Protein AF-A0A0B6YL97-F1 (afdb_monomer_lite)

Secondary structure (DSSP, 8-state):
-------------EEEE--TT-TT-EEEEE-BTBSEEEEE-SS-EEEEEEEETTEEEEEEGGGSPPPSS--S-TT--GGG--------

Structure (mmCIF, N/CA/C/O backbone):
data_AF-A0A0B6YL97-F1
#
_entry.id   AF-A0A0B6YL97-F1
#
loop_
_atom_site.group_PDB
_atom_site.id
_atom_site.type_symbol
_atom_site.label_atom_id
_atom_site.label_alt_id
_atom_site.label_comp_id
_atom_site.label_asym_id
_atom_site.label_entity_id
_atom_site.label_seq_id
_atom_site.pdbx_PDB_ins_code
_atom_site.Cartn_x
_atom_site.Cartn_y
_atom_site.Cartn_z
_atom_site.occupancy
_atom_site.B_iso_or_equiv
_atom_site.auth_seq_id
_atom_site.auth_comp_id
_atom_site.auth_asym_id
_atom_site.auth_atom_id
_atom_site.pdbx_PDB_model_num
ATOM 1 N N . THR A 1 1 ? 41.797 7.798 -21.417 1.00 36.72 1 THR A N 1
ATOM 2 C CA . THR A 1 1 ? 41.222 6.715 -20.597 1.00 36.72 1 THR A CA 1
ATOM 3 C C . THR A 1 1 ? 39.918 7.223 -20.038 1.00 36.72 1 THR A C 1
ATOM 5 O O . THR A 1 1 ? 39.912 8.135 -19.226 1.00 36.72 1 THR A O 1
ATOM 8 N N . GLU A 1 2 ? 38.819 6.738 -20.599 1.00 43.62 2 GLU A N 1
ATOM 9 C CA . GLU A 1 2 ? 37.459 7.166 -20.275 1.00 43.62 2 GLU A CA 1
ATOM 10 C C . GLU A 1 2 ? 37.057 6.505 -18.955 1.00 43.62 2 GLU A C 1
ATOM 12 O O . GLU A 1 2 ? 36.952 5.280 -18.863 1.00 43.62 2 GLU A O 1
ATOM 17 N N . THR A 1 3 ? 36.941 7.296 -17.892 1.00 50.97 3 THR A N 1
ATOM 18 C CA . THR A 1 3 ? 36.501 6.810 -16.587 1.00 50.97 3 THR A CA 1
ATOM 19 C C . THR A 1 3 ? 35.037 6.418 -16.713 1.00 50.97 3 THR A C 1
ATOM 21 O O . THR A 1 3 ? 34.154 7.269 -16.788 1.00 50.97 3 THR A O 1
ATOM 24 N N . ASN A 1 4 ? 34.799 5.110 -16.779 1.00 56.31 4 ASN A N 1
ATOM 25 C CA . ASN A 1 4 ? 33.488 4.485 -16.765 1.00 56.31 4 ASN A CA 1
ATOM 26 C C . ASN A 1 4 ? 32.789 4.853 -15.444 1.00 56.31 4 ASN A C 1
ATOM 28 O O . ASN A 1 4 ? 32.926 4.167 -14.431 1.00 56.31 4 ASN A O 1
ATOM 32 N N . HIS A 1 5 ? 32.095 5.991 -15.426 1.00 58.94 5 HIS A N 1
ATOM 33 C CA . HIS A 1 5 ? 31.160 6.335 -14.367 1.00 58.94 5 HIS A CA 1
ATOM 34 C C . HIS A 1 5 ? 29.952 5.411 -14.528 1.00 58.94 5 HIS A C 1
ATOM 36 O O . HIS A 1 5 ? 28.925 5.800 -15.081 1.00 58.94 5 HIS A O 1
ATOM 42 N N . ILE A 1 6 ? 30.068 4.179 -14.025 1.00 61.50 6 ILE A N 1
ATOM 43 C CA . ILE A 1 6 ? 28.893 3.420 -13.606 1.00 61.50 6 ILE A CA 1
ATOM 44 C C . ILE A 1 6 ? 28.325 4.214 -12.437 1.00 61.50 6 ILE A C 1
ATOM 46 O O . ILE A 1 6 ? 28.678 4.014 -11.273 1.00 61.50 6 ILE A O 1
ATOM 50 N N . SE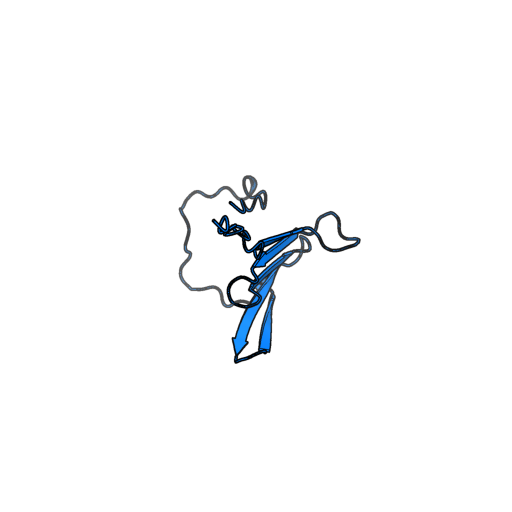R A 1 7 ? 27.485 5.194 -12.758 1.00 54.41 7 SER A N 1
ATOM 51 C CA . SER A 1 7 ? 26.534 5.712 -11.804 1.00 54.41 7 SER A CA 1
ATOM 52 C C . SER A 1 7 ? 25.761 4.492 -11.319 1.00 54.41 7 SER A C 1
ATOM 54 O O . SER A 1 7 ? 24.987 3.879 -12.048 1.00 54.41 7 SER A O 1
ATOM 56 N N . HIS A 1 8 ? 26.016 4.093 -10.076 1.00 55.72 8 HIS A N 1
ATOM 57 C CA . HIS A 1 8 ? 25.067 3.311 -9.306 1.00 55.72 8 HIS A CA 1
ATOM 58 C C . HIS A 1 8 ? 23.811 4.185 -9.201 1.00 55.72 8 HIS A C 1
ATOM 60 O O . HIS A 1 8 ? 23.608 4.895 -8.215 1.00 55.72 8 HIS A O 1
ATOM 66 N N . ILE A 1 9 ? 22.993 4.208 -10.256 1.00 61.72 9 ILE A N 1
ATOM 67 C CA . ILE A 1 9 ? 21.634 4.711 -10.180 1.00 61.72 9 ILE A CA 1
ATOM 68 C C . ILE A 1 9 ? 20.979 3.746 -9.201 1.00 61.72 9 ILE A C 1
ATOM 70 O O . ILE A 1 9 ? 20.608 2.629 -9.556 1.00 61.72 9 ILE A O 1
ATOM 74 N N . LYS A 1 10 ? 20.929 4.127 -7.920 1.00 60.91 10 LYS A N 1
ATOM 75 C CA . LYS A 1 10 ? 20.005 3.498 -6.988 1.00 60.91 10 LYS A CA 1
ATOM 76 C C . LYS A 1 10 ? 18.646 3.656 -7.652 1.00 60.91 10 LYS A C 1
ATOM 78 O O . LYS A 1 10 ? 18.154 4.776 -7.782 1.00 60.91 10 LYS A O 1
ATOM 83 N N . ASN A 1 11 ? 18.085 2.552 -8.134 1.00 68.75 11 ASN A N 1
ATOM 84 C CA . ASN A 1 11 ? 16.710 2.514 -8.594 1.00 68.75 11 ASN A CA 1
ATOM 85 C C . ASN A 1 11 ? 15.850 2.795 -7.362 1.00 68.75 11 ASN A C 1
ATOM 87 O O . ASN A 1 11 ? 15.497 1.885 -6.616 1.00 68.75 11 ASN A O 1
ATOM 91 N N . ASN A 1 12 ? 15.594 4.077 -7.104 1.00 82.38 12 ASN A N 1
ATOM 92 C CA . ASN A 1 12 ? 14.735 4.564 -6.035 1.00 82.38 12 ASN A CA 1
ATOM 93 C C . ASN A 1 12 ? 13.293 4.223 -6.414 1.00 82.38 12 ASN A C 1
ATOM 95 O O . ASN A 1 12 ? 12.536 5.090 -6.832 1.00 82.38 12 ASN A O 1
ATOM 99 N N . CYS A 1 13 ? 12.958 2.938 -6.351 1.00 91.56 13 CYS A N 1
ATOM 100 C CA . CYS A 1 13 ? 11.665 2.392 -6.737 1.00 91.56 13 CYS A CA 1
ATOM 101 C C . CYS A 1 13 ? 10.781 2.079 -5.523 1.00 91.56 13 CYS A C 1
ATOM 103 O O . CYS A 1 13 ? 9.656 1.621 -5.709 1.00 91.56 13 CYS A O 1
ATOM 105 N N . TYR A 1 14 ? 11.266 2.340 -4.305 1.00 92.56 14 TYR A N 1
ATOM 106 C CA . TYR A 1 14 ? 10.501 2.286 -3.061 1.00 92.56 14 TYR A CA 1
ATOM 107 C C . TYR A 1 14 ? 10.142 3.699 -2.609 1.00 92.56 14 TYR A C 1
ATOM 109 O O . TYR A 1 14 ? 11.002 4.576 -2.543 1.00 92.56 14 TYR A O 1
ATOM 117 N N . TYR A 1 15 ? 8.872 3.901 -2.280 1.00 92.94 15 TYR A N 1
ATOM 118 C CA . TYR A 1 15 ? 8.318 5.187 -1.890 1.00 92.94 15 TYR A CA 1
ATOM 119 C C . TYR A 1 15 ? 7.491 5.028 -0.622 1.00 92.94 15 TYR A C 1
ATOM 121 O O . TYR A 1 15 ? 6.676 4.112 -0.513 1.00 92.94 15 TYR A O 1
ATOM 129 N N . HIS A 1 16 ? 7.672 5.954 0.312 1.00 93.88 16 HIS A N 1
ATOM 130 C CA . HIS A 1 16 ? 6.859 6.074 1.514 1.00 93.88 16 HIS A CA 1
ATOM 131 C C . HIS A 1 16 ? 6.306 7.499 1.603 1.00 93.88 16 HIS A C 1
ATOM 133 O O . HIS A 1 16 ? 6.943 8.455 1.152 1.00 93.88 16 HIS A O 1
ATOM 139 N N . GLY A 1 17 ? 5.116 7.667 2.168 1.00 92.75 17 GLY A N 1
ATOM 140 C CA . GLY A 1 17 ? 4.510 8.990 2.255 1.00 92.75 17 GLY A CA 1
ATOM 141 C C . GLY A 1 17 ? 3.138 8.989 2.901 1.00 92.75 17 GLY A C 1
ATOM 142 O O . GLY A 1 17 ? 2.744 8.035 3.562 1.00 92.75 17 GLY A O 1
ATOM 143 N N . ARG A 1 18 ? 2.419 10.094 2.708 1.00 94.50 18 ARG A N 1
ATOM 144 C CA . ARG A 1 18 ? 1.063 10.308 3.221 1.00 94.50 18 ARG A CA 1
ATOM 145 C C . ARG A 1 18 ? 0.182 10.870 2.113 1.00 94.50 18 ARG A C 1
ATOM 147 O O . ARG A 1 18 ? 0.672 11.558 1.213 1.00 94.50 18 ARG A O 1
ATOM 154 N N . LEU A 1 19 ? -1.115 10.602 2.176 1.00 91.38 19 LEU A N 1
ATOM 155 C CA . LEU A 1 19 ? -2.097 11.217 1.293 1.00 91.38 19 LEU A CA 1
ATOM 156 C C . LEU A 1 19 ? -2.183 12.720 1.564 1.00 91.38 19 LEU A C 1
ATOM 158 O O . LEU A 1 19 ? -2.134 13.196 2.702 1.00 91.38 19 LEU A O 1
ATOM 162 N N . ARG A 1 20 ? -2.356 13.487 0.486 1.00 92.38 20 ARG A N 1
ATOM 163 C CA . ARG A 1 20 ? -2.560 14.934 0.586 1.00 92.38 20 ARG A CA 1
ATOM 164 C C . ARG A 1 20 ? -3.819 15.206 1.407 1.00 92.38 20 ARG A C 1
ATOM 166 O O . ARG A 1 20 ? -4.825 14.515 1.250 1.00 92.38 20 ARG A O 1
ATOM 173 N N . PHE A 1 21 ? -3.740 16.208 2.280 1.00 92.75 21 PHE A N 1
ATOM 174 C CA . PHE A 1 21 ? -4.818 16.623 3.188 1.00 92.75 21 PHE A CA 1
ATOM 175 C C . PHE A 1 21 ? -5.247 15.582 4.239 1.00 92.75 21 PHE A C 1
ATOM 177 O O . PHE A 1 21 ? -6.179 15.844 4.990 1.00 92.75 21 PHE A O 1
ATOM 184 N N . HIS A 1 22 ? -4.545 14.449 4.354 1.00 91.19 22 HIS A N 1
ATOM 185 C CA . HIS A 1 22 ? -4.803 13.423 5.367 1.00 91.19 22 HIS A CA 1
ATOM 186 C C . HIS A 1 22 ? -3.498 13.123 6.121 1.00 91.19 22 HIS A C 1
ATOM 188 O O . HIS A 1 22 ? -2.813 12.147 5.817 1.00 91.19 22 HIS A O 1
ATOM 194 N N . PRO A 1 23 ? -3.100 13.963 7.093 1.00 89.81 23 PRO A N 1
ATOM 195 C CA . PRO A 1 23 ? -1.793 13.864 7.751 1.00 89.81 23 PRO A CA 1
ATOM 196 C C . PRO A 1 23 ? -1.601 12.576 8.559 1.00 89.81 23 PRO A C 1
ATOM 198 O O . PRO A 1 23 ? -0.463 12.207 8.833 1.00 89.81 23 PRO A O 1
ATOM 201 N N . GLU A 1 24 ? -2.697 11.904 8.909 1.00 89.69 24 GLU A N 1
ATOM 202 C CA . GLU A 1 24 ? -2.707 10.625 9.620 1.00 89.69 24 GLU A CA 1
ATOM 203 C C . GLU A 1 24 ? -2.615 9.409 8.697 1.00 89.69 24 GLU A C 1
ATOM 205 O O . GLU A 1 24 ? -2.460 8.292 9.182 1.00 89.69 24 GLU A O 1
ATO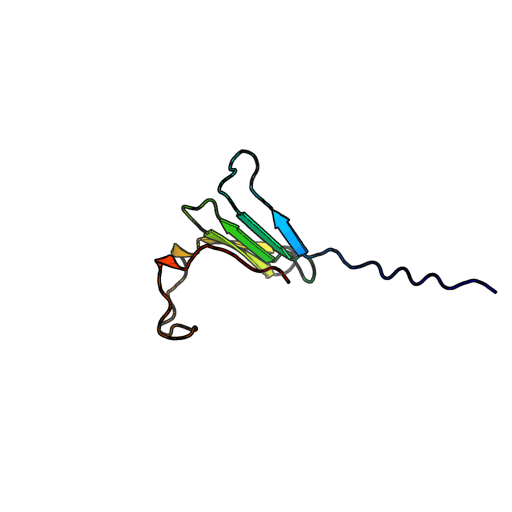M 210 N N . SER A 1 25 ? -2.732 9.610 7.385 1.00 94.12 25 SER A N 1
ATOM 211 C CA . SER A 1 25 ? -2.615 8.530 6.410 1.00 94.12 25 SER A CA 1
ATOM 212 C C . SER A 1 25 ? -1.162 8.121 6.189 1.00 94.12 25 SER A C 1
ATOM 214 O O . SER A 1 25 ? -0.232 8.897 6.421 1.00 94.12 25 SER A O 1
ATOM 216 N N . GLU A 1 26 ? -0.978 6.916 5.669 1.00 95.38 26 GLU A N 1
ATOM 217 C CA . GLU A 1 26 ? 0.325 6.375 5.306 1.00 95.38 26 GLU A CA 1
ATOM 218 C C . GLU A 1 26 ? 0.222 5.604 3.991 1.00 95.38 26 GLU A C 1
ATOM 220 O O . GLU A 1 26 ? -0.800 4.992 3.679 1.00 95.38 26 GLU A O 1
ATOM 225 N N . ALA A 1 27 ? 1.285 5.652 3.200 1.00 95.25 27 ALA A N 1
ATOM 226 C CA . ALA A 1 27 ? 1.424 4.885 1.980 1.00 95.25 27 ALA A CA 1
ATOM 227 C C . ALA A 1 27 ? 2.838 4.325 1.877 1.00 95.25 27 ALA A C 1
ATOM 229 O O . ALA A 1 27 ? 3.814 5.035 2.132 1.00 95.25 27 ALA A O 1
ATOM 230 N N . ALA A 1 28 ? 2.927 3.076 1.437 1.00 95.62 28 ALA A N 1
ATOM 231 C CA . ALA A 1 28 ? 4.170 2.391 1.123 1.00 95.62 28 ALA A CA 1
ATOM 232 C C . ALA A 1 28 ? 4.004 1.696 -0.226 1.00 95.62 28 ALA A C 1
ATOM 234 O O . ALA A 1 28 ? 3.161 0.808 -0.365 1.00 95.62 28 ALA A O 1
ATOM 235 N N . LEU A 1 29 ? 4.787 2.106 -1.222 1.00 94.56 29 LEU A N 1
ATOM 236 C CA . LEU A 1 29 ? 4.680 1.636 -2.600 1.00 94.56 29 LEU A CA 1
ATOM 237 C C . LEU A 1 29 ? 6.042 1.196 -3.130 1.00 94.56 29 LEU A C 1
ATOM 239 O O . LEU A 1 29 ? 7.061 1.843 -2.902 1.00 94.56 29 LEU A O 1
ATOM 243 N N . SER A 1 30 ? 6.044 0.112 -3.893 1.00 93.56 30 SER A N 1
ATOM 244 C CA . SER A 1 30 ? 7.161 -0.328 -4.715 1.00 93.56 30 SER A CA 1
ATOM 245 C C . SER A 1 30 ? 6.753 -0.270 -6.182 1.00 93.56 30 SER A C 1
ATOM 247 O O . SER A 1 30 ? 5.627 -0.604 -6.542 1.00 93.56 30 SER A O 1
ATOM 249 N N . THR A 1 31 ? 7.690 0.160 -7.013 1.00 92.44 31 THR A N 1
ATOM 250 C CA . THR A 1 31 ? 7.603 0.201 -8.480 1.00 92.44 31 THR A CA 1
ATOM 251 C C . THR A 1 31 ? 8.698 -0.645 -9.127 1.00 92.44 31 THR A C 1
ATOM 253 O O . THR A 1 31 ? 8.891 -0.597 -10.336 1.00 92.44 31 THR A O 1
ATOM 256 N N . CYS A 1 32 ? 9.443 -1.410 -8.322 1.00 89.94 32 CYS A N 1
ATOM 257 C CA . CYS A 1 32 ? 10.626 -2.138 -8.779 1.00 89.94 32 CYS A CA 1
ATOM 258 C C . CYS A 1 32 ? 10.282 -3.290 -9.731 1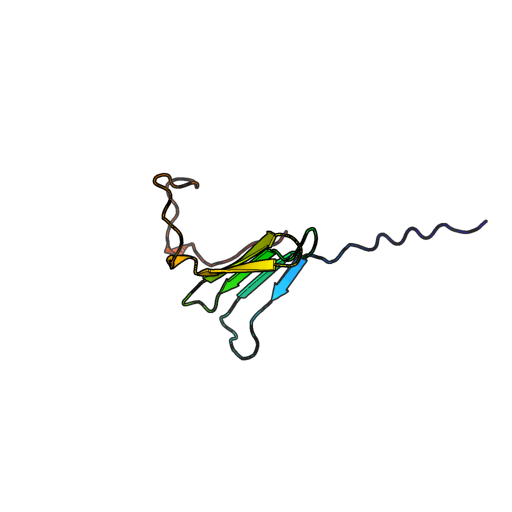.00 89.94 32 CYS A C 1
ATOM 260 O O . CYS A 1 32 ? 11.113 -3.686 -10.537 1.00 89.94 32 CYS A O 1
ATOM 262 N N . ASP A 1 33 ? 9.073 -3.836 -9.602 1.00 88.25 33 ASP A N 1
ATOM 263 C CA . ASP A 1 33 ? 8.521 -4.869 -10.476 1.00 88.25 33 ASP A CA 1
ATOM 264 C C . ASP A 1 33 ? 6.995 -4.724 -10.458 1.00 88.25 33 ASP A C 1
ATOM 266 O O . ASP A 1 33 ? 6.306 -5.331 -9.635 1.00 88.25 33 ASP A O 1
ATOM 270 N N . GLY A 1 34 ? 6.500 -3.766 -11.246 1.00 89.19 34 GLY A N 1
ATOM 271 C CA . GLY A 1 34 ? 5.113 -3.301 -11.189 1.00 89.19 34 GLY A CA 1
ATOM 272 C C . GLY A 1 34 ? 4.783 -2.492 -9.929 1.00 89.19 34 GLY A C 1
ATOM 273 O O . GLY A 1 34 ? 5.530 -2.475 -8.948 1.00 89.19 34 GLY A O 1
ATOM 274 N N . LEU A 1 35 ? 3.648 -1.788 -9.968 1.00 93.12 35 LEU A N 1
ATOM 275 C CA . LEU A 1 35 ? 3.127 -1.053 -8.816 1.00 93.12 35 LEU A CA 1
ATOM 276 C C . LEU A 1 35 ? 2.511 -2.015 -7.793 1.00 93.12 35 LEU A C 1
ATOM 278 O O . LEU A 1 35 ? 1.544 -2.719 -8.088 1.00 93.12 35 LEU A O 1
ATOM 282 N N . ARG A 1 36 ? 3.054 -2.003 -6.577 1.00 95.38 36 ARG A N 1
ATOM 283 C CA . ARG A 1 36 ? 2.587 -2.822 -5.454 1.00 95.38 36 ARG A CA 1
ATOM 284 C C . ARG A 1 36 ? 2.748 -2.101 -4.127 1.00 95.38 36 ARG A C 1
ATOM 286 O O . ARG A 1 36 ? 3.679 -1.317 -3.971 1.00 95.38 36 ARG A O 1
ATOM 293 N N . GLY A 1 37 ? 1.884 -2.386 -3.163 1.00 95.00 37 GLY A N 1
ATOM 294 C CA . GLY A 1 37 ? 1.988 -1.817 -1.821 1.00 95.00 37 GLY A CA 1
ATOM 295 C C . GLY A 1 37 ? 0.633 -1.524 -1.200 1.00 95.00 37 GLY A C 1
ATOM 296 O O . GLY A 1 37 ? -0.361 -2.155 -1.558 1.00 95.00 37 GLY A O 1
ATOM 297 N N . TYR A 1 38 ? 0.590 -0.571 -0.273 1.00 95.75 38 TYR A N 1
ATOM 298 C CA . TYR A 1 38 ? -0.641 -0.215 0.424 1.00 95.75 38 TYR A CA 1
ATOM 299 C C . TYR A 1 38 ? -0.771 1.283 0.688 1.00 95.75 38 TYR A C 1
ATOM 301 O O . TYR A 1 38 ? 0.203 2.040 0.682 1.00 95.75 38 TYR A O 1
ATOM 309 N N . ILE A 1 39 ? -2.010 1.684 0.949 1.00 95.69 39 ILE A N 1
ATOM 310 C CA . ILE A 1 39 ? -2.410 3.011 1.403 1.00 95.69 39 ILE A CA 1
ATOM 311 C C . ILE A 1 39 ? -3.384 2.811 2.564 1.00 95.69 39 ILE A C 1
ATOM 313 O O . ILE A 1 39 ? -4.320 2.022 2.453 1.00 95.69 39 ILE A O 1
ATOM 317 N N . THR A 1 40 ? -3.189 3.515 3.670 1.00 94.75 40 THR A N 1
ATOM 318 C CA . THR A 1 40 ? -4.106 3.505 4.814 1.00 94.75 40 THR A CA 1
ATOM 319 C C . THR A 1 40 ? -4.503 4.925 5.180 1.00 94.75 40 THR A C 1
ATOM 321 O O . THR A 1 40 ? -3.655 5.812 5.252 1.00 94.75 40 THR A O 1
ATOM 324 N N . ASP A 1 41 ? -5.790 5.150 5.420 1.00 90.75 41 ASP A N 1
ATOM 325 C CA . ASP A 1 41 ? -6.333 6.414 5.940 1.00 90.75 41 ASP A CA 1
ATOM 326 C C . ASP A 1 41 ? -6.594 6.352 7.461 1.00 90.75 41 ASP A C 1
ATOM 328 O O . ASP A 1 41 ? -7.293 7.208 8.001 1.00 90.75 41 ASP A O 1
ATOM 332 N N . ARG A 1 42 ? -6.013 5.347 8.144 1.00 88.50 42 ARG A N 1
ATOM 333 C CA . ARG A 1 42 ? -6.271 4.889 9.532 1.00 88.50 42 ARG A CA 1
ATOM 334 C C . ARG A 1 42 ? -7.568 4.116 9.740 1.00 88.50 42 ARG A C 1
ATOM 336 O O . ARG A 1 42 ? -7.660 3.396 10.731 1.00 88.50 42 ARG A O 1
ATOM 343 N N . GLN A 1 43 ? -8.555 4.263 8.866 1.00 89.88 43 GLN A N 1
ATOM 344 C CA . GLN A 1 43 ? -9.853 3.600 9.002 1.00 89.88 43 GLN A CA 1
ATOM 345 C C . GLN A 1 43 ? -9.869 2.306 8.196 1.00 89.88 43 GLN A C 1
ATOM 347 O O . GLN A 1 43 ? -10.250 1.251 8.703 1.00 89.88 43 GLN A O 1
ATOM 352 N N . ASP A 1 44 ? -9.401 2.385 6.956 1.00 91.69 44 ASP A N 1
ATOM 353 C CA . ASP A 1 44 ? -9.276 1.275 6.033 1.00 91.69 44 ASP A CA 1
ATOM 354 C C . ASP A 1 44 ? -7.862 1.228 5.443 1.00 91.69 44 ASP A C 1
ATOM 356 O O . ASP A 1 44 ? -7.192 2.237 5.227 1.00 91.69 44 ASP A O 1
ATOM 360 N N . THR A 1 45 ? -7.404 0.012 5.153 1.00 93.19 45 THR A N 1
ATOM 361 C CA . THR A 1 45 ? -6.172 -0.225 4.396 1.00 93.19 45 THR A CA 1
ATOM 362 C C . THR A 1 45 ? -6.532 -0.771 3.027 1.00 93.19 45 THR A C 1
ATOM 364 O O . THR A 1 45 ? -7.276 -1.748 2.914 1.00 93.19 45 THR A O 1
ATOM 367 N N . TYR A 1 46 ? -5.991 -0.141 1.997 1.00 94.88 46 TYR A N 1
ATOM 368 C CA . TYR A 1 46 ? -6.155 -0.487 0.597 1.00 94.88 46 TYR A CA 1
ATOM 369 C C . TYR A 1 46 ? -4.841 -1.055 0.085 1.00 94.88 46 TYR A C 1
ATOM 371 O O . TYR A 1 46 ? -3.797 -0.424 0.229 1.00 94.88 46 TYR A O 1
ATOM 379 N N . HIS A 1 47 ? -4.894 -2.233 -0.520 1.00 94.69 47 HIS A N 1
ATOM 380 C CA . HIS A 1 47 ? -3.738 -2.882 -1.127 1.00 94.69 47 HIS A CA 1
ATOM 381 C C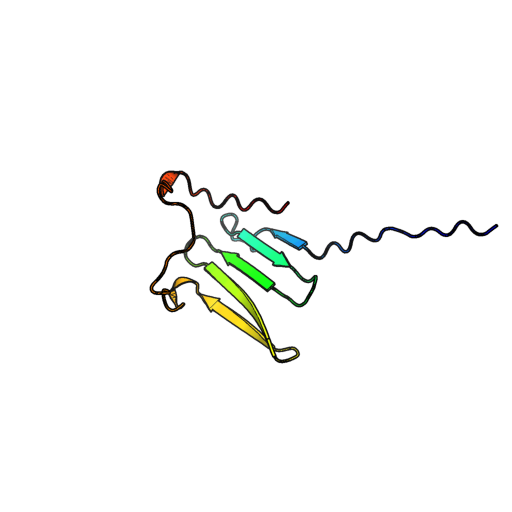 . HIS A 1 47 ? -3.784 -2.723 -2.636 1.00 94.69 47 HIS A C 1
ATOM 383 O O . HIS A 1 47 ? -4.866 -2.740 -3.225 1.00 94.69 47 HIS A O 1
ATOM 389 N N . ILE A 1 48 ? -2.610 -2.583 -3.240 1.00 95.69 48 ILE A N 1
ATOM 390 C CA . ILE A 1 48 ? -2.405 -2.483 -4.681 1.00 95.69 48 ILE A CA 1
ATOM 391 C C . ILE A 1 48 ? -1.474 -3.621 -5.087 1.00 95.69 48 ILE A C 1
ATOM 393 O O . ILE A 1 48 ? -0.388 -3.764 -4.521 1.00 95.69 48 ILE A O 1
ATOM 397 N N . GLU A 1 49 ? -1.881 -4.408 -6.078 1.00 94.75 49 GLU A N 1
ATOM 398 C CA . GLU A 1 49 ? -1.058 -5.470 -6.662 1.00 94.75 49 GLU A CA 1
ATOM 399 C C . GLU A 1 49 ? -1.219 -5.527 -8.192 1.00 94.75 49 GLU A C 1
ATOM 401 O O . GLU A 1 49 ? -2.291 -5.197 -8.720 1.00 94.75 49 GLU A O 1
ATOM 406 N N . PRO A 1 50 ? -0.188 -5.968 -8.933 1.00 94.81 50 PRO A N 1
ATOM 407 C CA . PRO A 1 50 ? -0.333 -6.323 -10.339 1.00 94.81 50 PRO A CA 1
ATOM 408 C C . PRO A 1 50 ? -1.332 -7.475 -10.504 1.00 94.81 50 PRO A C 1
ATOM 410 O O . PRO A 1 50 ? -1.302 -8.438 -9.739 1.00 94.81 50 PRO A O 1
ATOM 413 N N . PHE A 1 51 ? -2.201 -7.405 -11.515 1.00 91.62 51 PHE A N 1
ATOM 414 C CA . PHE A 1 51 ? -3.143 -8.488 -11.817 1.00 91.62 51 PHE A CA 1
ATOM 415 C C . PHE A 1 51 ? -2.867 -9.154 -13.165 1.00 91.62 51 PHE A C 1
ATOM 417 O O . PHE A 1 51 ? -2.685 -10.367 -13.224 1.00 91.62 51 PHE A O 1
ATOM 424 N N . SER A 1 52 ? -2.846 -8.384 -14.255 1.00 91.56 52 SER A N 1
ATOM 425 C CA . SER A 1 52 ? -2.503 -8.909 -15.585 1.00 91.56 52 SER A CA 1
ATOM 426 C C . SER A 1 52 ? -2.105 -7.781 -16.533 1.00 91.56 52 SER A C 1
ATOM 428 O O . SER A 1 52 ? -2.811 -6.779 -16.643 1.00 91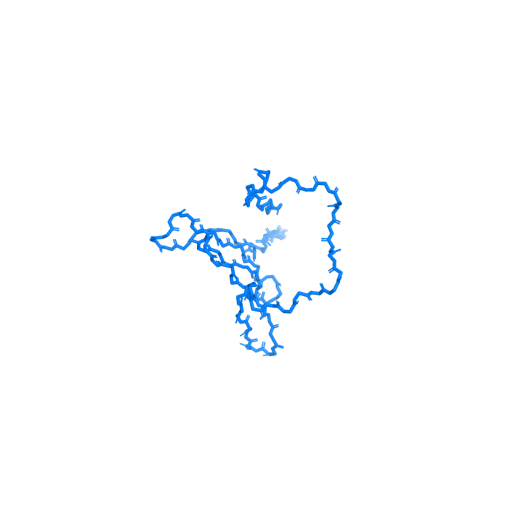.56 52 SER A O 1
ATOM 430 N N . GLY A 1 53 ? -0.969 -7.926 -17.220 1.00 87.69 53 GLY A N 1
ATOM 431 C CA . GLY A 1 53 ? -0.433 -6.875 -18.089 1.00 87.69 53 GLY A CA 1
ATOM 432 C C . GLY A 1 53 ? -0.325 -5.534 -17.354 1.00 87.69 53 GLY A C 1
ATOM 433 O O . GLY A 1 53 ? 0.324 -5.444 -16.318 1.00 87.69 53 GLY A O 1
ATOM 434 N N . ASN A 1 54 ? -1.017 -4.513 -17.865 1.00 87.44 54 ASN A N 1
ATOM 435 C CA . ASN A 1 54 ? -1.057 -3.167 -17.279 1.00 87.44 54 ASN A CA 1
ATOM 436 C C . ASN A 1 54 ? -2.247 -2.940 -16.325 1.00 87.44 54 ASN A C 1
ATOM 438 O O . ASN A 1 54 ? -2.570 -1.797 -15.999 1.00 87.44 54 ASN A O 1
ATOM 442 N N . VAL A 1 55 ? -2.938 -4.006 -15.909 1.00 94.19 55 VAL A N 1
ATOM 443 C CA . VAL A 1 55 ? -4.083 -3.943 -14.995 1.00 94.19 55 VAL A CA 1
ATOM 444 C C . VAL A 1 55 ? -3.625 -4.209 -13.566 1.00 94.19 55 VAL A C 1
ATOM 446 O O . VAL A 1 55 ? -2.993 -5.229 -13.281 1.00 94.19 55 VAL A O 1
ATOM 449 N N . TYR A 1 56 ? -4.024 -3.315 -12.666 1.00 94.56 56 TYR A N 1
ATOM 450 C CA . TYR A 1 56 ? -3.760 -3.391 -11.233 1.00 94.56 56 TYR A CA 1
ATOM 451 C C . TYR A 1 56 ? -5.053 -3.641 -10.472 1.00 94.56 56 TYR A C 1
ATOM 453 O O . TYR A 1 56 ? -6.102 -3.083 -10.807 1.00 94.56 56 TYR A O 1
ATOM 461 N N . ARG A 1 57 ? -4.976 -4.467 -9.432 1.00 94.69 57 ARG A N 1
ATOM 462 C CA . ARG A 1 57 ? -6.088 -4.682 -8.512 1.00 94.69 57 ARG A CA 1
ATOM 463 C C . ARG A 1 57 ? -5.895 -3.809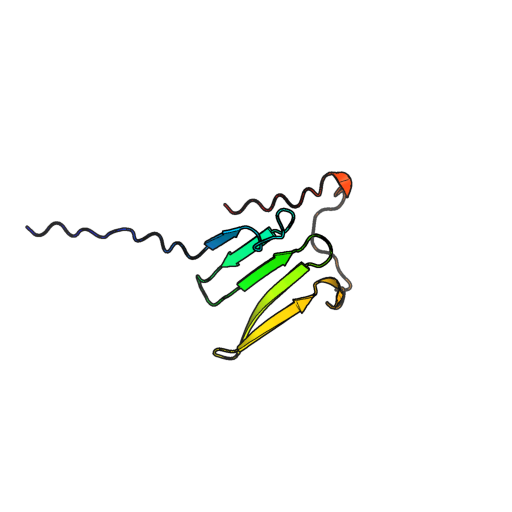 -7.283 1.00 94.69 57 ARG A C 1
ATOM 465 O O . ARG A 1 57 ? -4.813 -3.783 -6.704 1.00 94.69 57 ARG A O 1
ATOM 472 N N . VAL A 1 58 ? -6.973 -3.141 -6.881 1.00 94.75 58 VAL A N 1
ATOM 473 C CA . VAL A 1 58 ? -7.058 -2.407 -5.619 1.00 94.75 58 VAL A CA 1
ATOM 474 C C . VAL A 1 58 ? -8.172 -3.011 -4.781 1.00 94.75 58 VAL A C 1
ATOM 476 O O . VAL A 1 58 ? -9.288 -3.181 -5.275 1.00 94.75 58 VAL A O 1
ATOM 479 N N . TYR A 1 59 ? -7.886 -3.360 -3.532 1.00 93.69 59 TYR A N 1
ATOM 480 C CA . TYR A 1 59 ? -8.879 -3.961 -2.643 1.00 93.69 59 TYR A CA 1
ATOM 481 C C . TYR A 1 59 ? -8.683 -3.527 -1.194 1.00 93.69 59 TYR A C 1
ATOM 483 O O . TYR A 1 59 ? -7.573 -3.215 -0.762 1.00 93.69 59 TYR A O 1
ATOM 491 N N . ARG A 1 60 ? -9.773 -3.524 -0.423 1.00 93.88 60 ARG A N 1
ATOM 492 C CA . ARG A 1 60 ? -9.722 -3.232 1.012 1.00 93.88 60 ARG A CA 1
ATOM 493 C C . ARG A 1 60 ? -9.310 -4.470 1.786 1.00 93.88 60 ARG A C 1
ATOM 495 O O . ARG A 1 60 ? -9.822 -5.562 1.551 1.00 93.88 60 ARG A O 1
ATOM 502 N N . ASN A 1 61 ? -8.456 -4.278 2.780 1.00 88.69 61 ASN A N 1
ATOM 503 C CA . ASN A 1 61 ? -7.971 -5.334 3.659 1.00 88.69 61 ASN A CA 1
ATOM 504 C C . ASN A 1 61 ? -9.120 -6.085 4.357 1.00 88.69 61 ASN A C 1
ATOM 506 O O . ASN A 1 61 ? -9.082 -7.304 4.486 1.00 88.69 61 ASN A O 1
ATOM 510 N N . LYS A 1 62 ? -10.182 -5.371 4.756 1.00 87.12 62 LYS A N 1
ATOM 511 C CA . LYS A 1 62 ? -11.359 -5.970 5.410 1.00 87.12 62 LYS A CA 1
ATOM 512 C C . LYS A 1 62 ? -12.197 -6.875 4.503 1.00 87.12 62 LYS A C 1
ATOM 514 O O . LYS A 1 62 ? -12.893 -7.744 5.016 1.00 87.12 62 LYS A O 1
ATOM 519 N N . ASP A 1 63 ? -12.114 -6.683 3.186 1.00 90.06 63 ASP A N 1
ATOM 520 C CA . ASP A 1 63 ? -12.872 -7.461 2.202 1.00 90.06 63 ASP A CA 1
ATOM 521 C C . ASP A 1 63 ? -12.138 -8.768 1.833 1.00 90.06 63 ASP A C 1
ATOM 523 O O . ASP A 1 63 ? -12.692 -9.627 1.141 1.00 90.06 63 ASP A O 1
ATOM 527 N N . GLN A 1 64 ? -10.893 -8.955 2.295 1.00 82.31 64 GLN A N 1
ATOM 528 C CA . GLN A 1 64 ? -10.150 -10.187 2.051 1.00 82.31 64 GLN A CA 1
ATOM 529 C C . GLN A 1 64 ? -10.729 -11.356 2.848 1.00 82.31 64 GLN A C 1
ATOM 531 O O . GLN A 1 64 ? -11.031 -11.262 4.041 1.00 82.31 64 GLN A O 1
ATOM 536 N N . ARG A 1 65 ? -10.817 -12.514 2.184 1.00 79.56 65 ARG A N 1
ATOM 537 C CA . ARG A 1 65 ? -11.140 -13.774 2.852 1.00 79.56 65 ARG A CA 1
ATOM 538 C C . ARG A 1 65 ? -10.075 -14.046 3.906 1.00 79.56 65 ARG A C 1
ATOM 540 O O . ARG A 1 65 ? -8.907 -14.232 3.576 1.00 79.56 65 ARG A O 1
ATOM 547 N N . ARG A 1 66 ? -10.490 -14.089 5.172 1.00 70.62 66 ARG A N 1
ATOM 548 C CA . ARG A 1 66 ? -9.613 -14.506 6.264 1.00 70.62 66 ARG A CA 1
ATOM 549 C C . ARG A 1 66 ? -9.178 -15.939 5.993 1.00 70.62 66 ARG A C 1
ATOM 551 O O . ARG A 1 66 ? -10.017 -16.838 5.939 1.00 70.62 66 ARG A O 1
ATOM 558 N N . LEU A 1 67 ? -7.879 -16.131 5.785 1.00 73.44 67 LEU A N 1
ATOM 559 C CA . LEU A 1 67 ? -7.313 -17.467 5.691 1.00 73.44 67 LEU A CA 1
ATOM 560 C C . LEU A 1 67 ? -7.584 -18.199 7.017 1.00 73.44 67 LEU A C 1
ATOM 562 O O . LEU A 1 67 ? -7.538 -17.573 8.080 1.00 73.44 67 LEU A O 1
ATOM 566 N N . PRO A 1 68 ? -7.883 -19.509 6.978 1.00 73.56 68 PRO A N 1
ATOM 567 C CA . PRO A 1 68 ? -8.159 -20.284 8.188 1.00 73.56 68 PRO A CA 1
ATOM 568 C C . PRO A 1 68 ? -6.927 -20.415 9.096 1.00 73.56 68 PRO A C 1
ATOM 570 O O . PRO A 1 68 ? -7.051 -20.820 10.247 1.00 73.56 68 PRO A O 1
ATOM 573 N N . PHE A 1 69 ? -5.747 -20.042 8.596 1.00 70.69 69 PHE A N 1
ATOM 574 C CA . PHE A 1 69 ? -4.501 -19.971 9.341 1.00 70.69 69 PHE A CA 1
ATOM 575 C C . PHE A 1 69 ? -4.018 -18.521 9.442 1.00 70.69 69 PHE A C 1
ATOM 577 O O . PHE A 1 69 ? -4.175 -17.722 8.516 1.00 70.69 69 PHE A O 1
ATOM 584 N N . LYS A 1 70 ? -3.409 -18.189 10.581 1.00 68.38 70 LYS A N 1
ATOM 585 C CA . LYS A 1 70 ? -2.708 -16.922 10.797 1.00 68.38 70 LYS A CA 1
ATOM 586 C C . LYS A 1 70 ? -1.213 -17.180 10.649 1.00 68.38 70 LYS A C 1
ATOM 588 O O . LYS A 1 70 ? -0.710 -18.151 11.204 1.00 68.38 70 LYS A O 1
ATOM 593 N N . CYS A 1 71 ? -0.515 -16.327 9.912 1.00 69.44 71 CYS A N 1
ATOM 594 C CA . CYS A 1 71 ? 0.940 -16.251 9.967 1.00 69.44 71 CYS A CA 1
ATOM 595 C C . CYS A 1 71 ? 1.340 -15.121 10.928 1.00 69.44 71 CYS A C 1
ATOM 597 O O . CYS A 1 71 ? 0.623 -14.129 11.059 1.00 69.44 71 CYS A O 1
ATOM 599 N N . GLY A 1 72 ? 2.457 -15.292 11.630 1.00 69.12 72 GLY A N 1
ATOM 600 C CA . GLY A 1 72 ? 2.903 -14.390 12.694 1.00 69.12 72 GLY A CA 1
ATOM 601 C C . GLY A 1 72 ? 3.214 -15.157 13.975 1.00 69.12 72 GLY A C 1
ATOM 602 O O . GLY A 1 72 ? 2.802 -16.304 14.138 1.00 69.12 72 GLY A O 1
ATOM 603 N N . THR A 1 73 ? 3.983 -14.545 14.867 1.00 68.19 73 THR A N 1
ATOM 604 C CA . THR A 1 73 ? 4.313 -15.126 16.170 1.00 68.19 73 THR A CA 1
ATOM 605 C C . THR A 1 73 ? 3.162 -14.934 17.161 1.00 68.19 73 THR A C 1
ATOM 607 O O . THR A 1 73 ? 2.452 -13.927 17.133 1.00 68.19 73 THR A O 1
ATOM 610 N N . GLU A 1 74 ? 2.955 -15.908 18.049 1.00 65.38 74 GLU A N 1
ATOM 611 C CA . GLU A 1 74 ? 2.003 -15.781 19.157 1.00 65.38 74 GLU A CA 1
ATOM 612 C C . GLU A 1 74 ? 2.539 -14.786 20.205 1.00 65.38 74 GLU A C 1
ATOM 614 O O . GLU A 1 74 ? 3.743 -14.722 20.444 1.00 65.38 74 GLU A O 1
ATOM 619 N N . GLY A 1 75 ? 1.656 -13.986 20.820 1.00 59.91 75 GLY A N 1
ATOM 620 C CA . GLY A 1 75 ? 2.034 -12.992 21.842 1.00 59.91 75 GLY A CA 1
ATOM 621 C C . GLY A 1 75 ? 2.116 -11.531 21.373 1.00 59.91 75 GLY A C 1
ATOM 622 O O . GLY A 1 75 ? 2.686 -10.695 22.067 1.00 59.91 75 GLY A O 1
ATOM 623 N N . HIS A 1 76 ? 1.545 -11.196 20.214 1.00 56.12 76 HIS A N 1
ATOM 624 C CA . HIS A 1 76 ? 1.549 -9.826 19.697 1.00 56.12 76 HIS A CA 1
ATOM 625 C C . HIS A 1 76 ? 0.523 -8.936 20.433 1.00 56.12 76 HIS A C 1
ATOM 627 O O . HIS A 1 76 ? -0.684 -9.089 20.238 1.00 56.12 76 HIS A O 1
ATOM 633 N N . ASP A 1 77 ? 0.989 -8.012 21.283 1.00 56.00 77 ASP A N 1
ATOM 634 C CA . ASP A 1 77 ? 0.143 -7.022 21.970 1.00 56.00 77 ASP A CA 1
ATOM 635 C C . ASP A 1 77 ? -0.455 -6.024 20.949 1.00 56.00 77 ASP A C 1
ATOM 637 O O . ASP A 1 77 ? 0.299 -5.289 20.298 1.00 56.00 77 ASP A O 1
ATOM 641 N N . PRO A 1 78 ? -1.795 -5.932 20.814 1.00 53.03 78 PRO A N 1
ATOM 642 C CA . PRO A 1 78 ? -2.481 -4.937 19.984 1.00 53.03 78 PRO A CA 1
ATOM 643 C C . PRO A 1 78 ? -2.048 -3.487 20.238 1.00 53.03 78 PRO A C 1
ATOM 645 O O . PRO A 1 78 ? -2.119 -2.660 19.334 1.00 53.03 78 PRO A O 1
ATOM 648 N N . ARG A 1 79 ? -1.583 -3.163 21.449 1.00 54.62 79 ARG A N 1
ATOM 649 C CA . ARG A 1 79 ? -1.157 -1.811 21.850 1.00 54.62 79 ARG A CA 1
ATOM 650 C C . ARG A 1 79 ? 0.263 -1.464 21.406 1.00 54.62 79 ARG A C 1
ATOM 652 O O . ARG A 1 79 ? 0.603 -0.287 21.374 1.00 54.62 79 ARG A O 1
ATOM 659 N N . LEU A 1 80 ? 1.076 -2.461 21.050 1.00 54.62 80 LEU A N 1
ATOM 660 C CA . LEU A 1 80 ? 2.386 -2.250 20.424 1.00 54.62 80 LEU A CA 1
ATOM 661 C C . LEU A 1 80 ? 2.283 -2.087 18.901 1.00 54.62 80 LEU A C 1
ATOM 663 O O . LEU A 1 80 ? 3.284 -1.778 18.257 1.00 54.62 80 LEU A O 1
ATOM 667 N N . HIS A 1 81 ? 1.082 -2.225 18.321 1.00 53.88 81 HIS A N 1
ATOM 668 C CA . HIS A 1 81 ? 0.825 -1.902 16.919 1.00 53.88 81 HIS A CA 1
ATOM 669 C C . HIS A 1 81 ? 0.735 -0.380 16.738 1.00 53.88 81 HIS A C 1
ATOM 671 O O . HIS A 1 81 ? -0.308 0.178 16.401 1.00 53.88 81 HIS A O 1
ATOM 677 N N . SER A 1 82 ? 1.859 0.310 16.915 1.00 42.94 82 SER A N 1
ATOM 678 C CA . SER A 1 82 ? 2.113 1.410 15.996 1.00 42.94 82 SER A CA 1
ATOM 679 C C . SER A 1 82 ? 2.336 0.752 14.639 1.00 42.94 82 SER A C 1
ATOM 681 O O . SER A 1 82 ? 3.116 -0.196 14.548 1.00 42.94 82 SER A O 1
ATOM 683 N N . HIS A 1 83 ? 1.651 1.205 13.593 1.00 56.09 83 HIS A N 1
ATOM 684 C CA . HIS A 1 83 ? 1.993 0.867 12.212 1.00 56.09 83 HIS A CA 1
ATOM 685 C C . HIS A 1 83 ? 3.376 1.457 11.868 1.00 56.09 83 HIS A C 1
ATOM 687 O O . HIS A 1 83 ? 3.509 2.284 10.984 1.00 56.09 83 HIS A O 1
ATOM 693 N N . GLN A 1 84 ? 4.429 1.083 12.594 1.00 42.72 84 GLN A N 1
ATOM 694 C CA . GLN A 1 84 ? 5.795 1.440 12.264 1.00 42.72 84 GLN A CA 1
ATOM 695 C C . GLN A 1 84 ? 6.279 0.395 11.264 1.00 42.72 84 GLN A C 1
ATOM 697 O O . GLN A 1 84 ? 6.966 -0.566 11.612 1.00 42.72 84 GLN A O 1
ATOM 702 N N . PHE A 1 85 ? 5.859 0.547 10.011 1.00 49.25 85 PHE A N 1
ATOM 703 C CA . PHE A 1 85 ? 6.432 -0.231 8.927 1.00 49.25 85 PHE A CA 1
ATOM 704 C C . PHE A 1 85 ? 7.864 0.274 8.719 1.00 49.25 85 PHE A C 1
ATOM 706 O O . PHE A 1 85 ? 8.091 1.376 8.222 1.00 49.25 85 PHE A O 1
ATOM 713 N N . VAL A 1 86 ? 8.849 -0.505 9.165 1.00 33.44 86 VAL A N 1
ATOM 714 C CA . VAL A 1 86 ? 10.254 -0.249 8.842 1.00 33.44 86 VAL A CA 1
ATOM 715 C C . VAL A 1 86 ? 10.433 -0.595 7.366 1.00 33.44 86 VAL A C 1
ATOM 717 O O . VAL A 1 86 ? 10.546 -1.763 7.002 1.00 33.44 86 VAL A O 1
ATOM 720 N N . ILE A 1 87 ? 10.405 0.420 6.504 1.00 40.72 87 ILE A N 1
ATOM 721 C CA . ILE A 1 87 ? 10.956 0.309 5.153 1.00 40.72 87 ILE A CA 1
ATOM 722 C C . ILE A 1 87 ? 12.472 0.398 5.348 1.00 40.72 87 ILE A C 1
ATOM 724 O O . ILE A 1 87 ? 12.986 1.471 5.665 1.00 40.72 87 ILE A O 1
ATOM 728 N N . GLY A 1 88 ? 13.149 -0.751 5.287 1.00 36.59 88 GLY A N 1
ATOM 729 C CA . GLY A 1 88 ? 14.613 -0.822 5.252 1.00 36.59 88 GLY A CA 1
ATOM 730 C C . GLY A 1 88 ? 15.187 -0.290 3.947 1.00 36.59 88 GLY A C 1
ATOM 731 O O . GLY A 1 88 ? 14.466 -0.334 2.923 1.00 36.59 88 GLY A O 1
#

Radius of gyration: 17.73 Å; chains: 1; bounding box: 54×37×43 Å

pLDDT: mean 78.35, std 18.69, range [33.44, 95.75]

Foldseek 3Di:
DDPPPPPPPVPPQWDKDADPPQRQKIWTWGPPPHTWTWIDSPVWIWTWDDDDDNDIDIDTPVPDDDDPDDDDDPPDDPVPPPVPPPPD

Sequence (88 aa):
TETNHISHIKNNCYYHGRLRFHPESEAALSTCDGLRGYITDRQDTYHIEPFSGNVYRVYRNKDQRRLPFKCGTEGHDPRLHSHQFVIG

Organism: NCBI:txid1028688